Protein AF-A0AAJ4TX56-F1 (afdb_monomer_lite)

Organism: NCBI:txid1903056

Secondary structure (DSSP, 8-state):
------SSS--HHHHHHHH-S-SEEEEEEEEEEEETTEEEEEEEEEEEETTEEEEEEEETTEEEEEEEEE-

pLDDT: mean 78.23, std 14.39, range [32.22, 91.88]

Structure (mmCIF, N/CA/C/O backbone):
data_AF-A0AAJ4TX56-F1
#
_entry.id   AF-A0AAJ4TX56-F1
#
loop_
_atom_site.group_PDB
_atom_site.id
_atom_site.type_symbol
_atom_site.label_atom_id
_atom_site.label_alt_id
_atom_site.label_comp_id
_atom_site.label_asym_id
_atom_site.label_entity_id
_atom_site.label_seq_id
_atom_site.pdbx_PDB_ins_code
_atom_site.Cartn_x
_atom_site.Cartn_y
_atom_site.Cartn_z
_atom_site.occupancy
_atom_site.B_iso_or_equiv
_atom_site.auth_seq_id
_atom_site.auth_comp_id
_atom_site.auth_asym_id
_atom_site.auth_atom_id
_atom_site.pdbx_PDB_model_num
ATOM 1 N N . MET A 1 1 ? -0.692 10.280 -19.846 1.00 34.44 1 MET A N 1
ATOM 2 C CA . MET A 1 1 ? -1.879 9.402 -19.812 1.00 34.44 1 MET A CA 1
ATOM 3 C C . MET A 1 1 ? -2.272 9.257 -18.352 1.00 34.44 1 MET A C 1
ATOM 5 O O . MET A 1 1 ? -1.517 8.657 -17.601 1.00 34.44 1 MET A O 1
ATOM 9 N N . ILE A 1 2 ? -3.345 9.917 -17.914 1.00 32.22 2 ILE A N 1
ATOM 10 C CA . ILE A 1 2 ? -3.841 9.770 -16.540 1.00 32.22 2 ILE A CA 1
ATOM 11 C C . ILE A 1 2 ? -4.657 8.482 -16.559 1.00 32.22 2 ILE A C 1
ATOM 13 O O . ILE A 1 2 ? -5.749 8.454 -17.116 1.00 32.22 2 ILE A O 1
ATOM 17 N N . PHE A 1 3 ? -4.074 7.384 -16.076 1.00 41.56 3 PHE A N 1
ATOM 18 C CA . PHE A 1 3 ? -4.868 6.197 -15.788 1.00 41.56 3 PHE A CA 1
ATOM 19 C C . PHE A 1 3 ? -5.755 6.553 -14.600 1.00 41.56 3 PHE A C 1
ATOM 21 O O . PHE A 1 3 ? -5.272 6.671 -13.473 1.00 41.56 3 PHE A O 1
ATOM 28 N N . ASP A 1 4 ? -7.032 6.788 -14.890 1.00 39.34 4 ASP A N 1
ATOM 29 C CA . ASP A 1 4 ? -8.084 7.012 -13.907 1.00 39.34 4 ASP A CA 1
ATOM 30 C C . ASP A 1 4 ? -8.345 5.685 -13.176 1.00 39.34 4 ASP A C 1
ATOM 32 O O . ASP A 1 4 ? -9.247 4.908 -13.484 1.00 39.34 4 ASP A O 1
ATOM 36 N N . TYR A 1 5 ? -7.439 5.354 -12.257 1.00 48.16 5 TYR A N 1
ATOM 37 C CA . TYR A 1 5 ? -7.643 4.303 -11.275 1.00 48.16 5 TYR A CA 1
ATOM 38 C C . TYR A 1 5 ? -8.644 4.842 -10.253 1.00 48.16 5 TYR A C 1
ATOM 40 O O . TYR A 1 5 ? -8.238 5.332 -9.197 1.00 48.16 5 TYR A O 1
ATOM 48 N N . ASP A 1 6 ? -9.934 4.804 -10.597 1.00 43.47 6 ASP A N 1
ATOM 49 C CA . ASP A 1 6 ? -11.040 5.167 -9.711 1.00 43.47 6 ASP A CA 1
ATOM 50 C C . ASP A 1 6 ? -10.805 4.523 -8.329 1.00 43.47 6 ASP A C 1
ATOM 52 O O . ASP A 1 6 ? -10.725 3.300 -8.156 1.00 43.47 6 ASP A O 1
ATOM 56 N N . LYS A 1 7 ? -10.497 5.395 -7.363 1.00 49.84 7 LYS A N 1
ATOM 57 C CA . LYS A 1 7 ? -9.728 5.117 -6.140 1.00 49.84 7 LYS A CA 1
ATOM 58 C C . LYS A 1 7 ? -10.547 4.410 -5.058 1.00 49.84 7 LYS A C 1
ATOM 60 O O . LYS A 1 7 ? -10.668 4.903 -3.933 1.00 49.84 7 LYS A O 1
ATOM 65 N N . ARG A 1 8 ? -11.119 3.245 -5.358 1.00 48.34 8 ARG A N 1
ATOM 66 C CA . ARG A 1 8 ? -11.828 2.415 -4.370 1.00 48.34 8 ARG A CA 1
ATOM 67 C C . ARG A 1 8 ? -11.529 0.930 -4.589 1.00 48.34 8 ARG A C 1
ATOM 69 O O . ARG A 1 8 ? -12.283 0.229 -5.245 1.00 48.34 8 ARG A O 1
ATOM 76 N N . GLY A 1 9 ? -10.437 0.439 -3.992 1.00 58.75 9 GLY A N 1
ATOM 77 C CA . GLY A 1 9 ? -10.195 -1.008 -3.838 1.00 58.75 9 GLY A CA 1
ATOM 78 C C . GLY A 1 9 ? -8.928 -1.576 -4.482 1.00 58.75 9 GLY A C 1
ATOM 79 O O . GLY A 1 9 ? -8.737 -2.789 -4.462 1.00 58.75 9 GLY A O 1
ATOM 80 N N . LEU A 1 10 ? -8.038 -0.744 -5.028 1.00 72.81 10 LEU A N 1
ATOM 81 C CA . LEU A 1 10 ? -6.717 -1.215 -5.450 1.00 72.81 10 LEU A CA 1
ATOM 82 C C . LEU A 1 10 ? -5.846 -1.517 -4.230 1.00 72.81 10 LEU A C 1
ATOM 84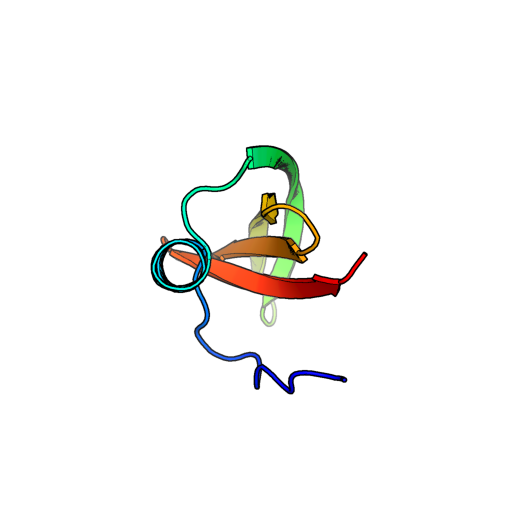 O O . LEU A 1 10 ? -5.697 -0.688 -3.336 1.00 72.81 10 LEU A O 1
ATOM 88 N N . THR A 1 11 ? -5.265 -2.712 -4.210 1.00 82.56 11 THR A N 1
ATOM 89 C CA . THR A 1 11 ? -4.307 -3.160 -3.196 1.00 82.56 11 THR A CA 1
ATOM 90 C C . THR A 1 11 ? -2.936 -3.339 -3.836 1.00 82.56 11 THR A C 1
ATOM 92 O O . THR A 1 11 ? -2.827 -3.509 -5.054 1.00 82.56 11 THR A O 1
ATOM 95 N N . PHE A 1 12 ? -1.873 -3.349 -3.027 1.00 83.81 12 PHE A N 1
ATOM 96 C CA . PHE A 1 12 ? -0.530 -3.635 -3.545 1.00 83.81 12 PHE A CA 1
ATOM 97 C C . PHE A 1 12 ? -0.465 -4.980 -4.268 1.00 83.81 12 PHE A C 1
ATOM 99 O O . PHE A 1 12 ? 0.147 -5.057 -5.324 1.00 83.81 12 PHE A O 1
ATOM 106 N N . SER A 1 13 ? -1.172 -6.000 -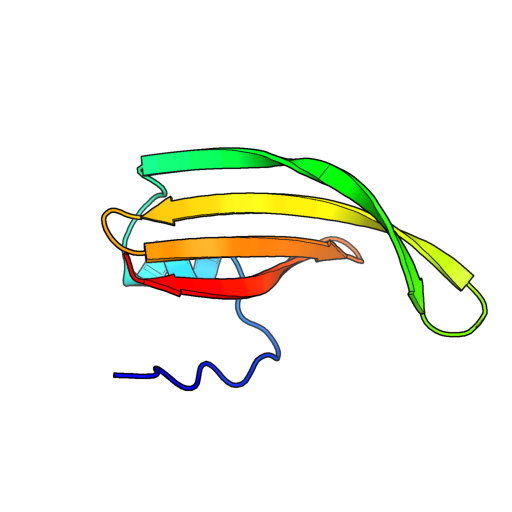3.776 1.00 84.06 13 SER A N 1
ATOM 107 C CA . SER A 1 13 ? -1.220 -7.314 -4.424 1.00 84.06 13 SER A CA 1
ATOM 108 C C . SER A 1 13 ? -1.839 -7.264 -5.821 1.00 84.06 13 SER A C 1
ATOM 110 O O . SER A 1 13 ? -1.394 -7.976 -6.719 1.00 84.06 13 SER A O 1
ATOM 112 N N . LYS A 1 14 ? -2.848 -6.407 -6.041 1.00 84.31 14 LYS A N 1
ATOM 113 C CA . LYS A 1 14 ? -3.437 -6.236 -7.375 1.00 84.31 14 LYS A CA 1
ATOM 114 C C . LYS A 1 14 ? -2.445 -5.595 -8.340 1.00 84.31 14 LYS A C 1
ATOM 116 O O . LYS A 1 14 ? -2.363 -6.023 -9.485 1.00 84.31 14 LYS A O 1
ATOM 121 N N . ILE A 1 15 ? -1.687 -4.609 -7.869 1.00 83.88 15 ILE A N 1
ATOM 122 C CA . ILE A 1 15 ? -0.637 -3.964 -8.662 1.00 83.88 15 ILE A CA 1
ATOM 123 C C . ILE A 1 15 ? 0.482 -4.960 -8.950 1.00 83.88 15 ILE A C 1
ATOM 125 O O . ILE A 1 15 ? 0.869 -5.111 -10.101 1.00 83.88 15 ILE A O 1
ATOM 129 N N . GLU A 1 16 ? 0.913 -5.730 -7.953 1.00 85.81 16 GLU A N 1
ATOM 130 C CA . GLU A 1 16 ? 1.934 -6.765 -8.130 1.00 85.81 16 GLU A CA 1
ATOM 131 C C . GLU A 1 16 ? 1.536 -7.832 -9.152 1.00 85.81 16 GLU A C 1
ATOM 133 O O . GLU A 1 16 ? 2.376 -8.317 -9.905 1.00 85.81 16 GLU A O 1
ATOM 138 N N . SER A 1 17 ? 0.246 -8.161 -9.233 1.00 85.12 17 SER A N 1
ATOM 139 C CA . SER A 1 17 ? -0.278 -9.063 -10.261 1.00 85.12 17 SER A CA 1
ATOM 140 C C . SER A 1 17 ? -0.224 -8.481 -11.679 1.00 85.12 17 SER A C 1
ATOM 142 O O . SER A 1 17 ? -0.310 -9.253 -12.631 1.00 85.12 17 SER A O 1
ATOM 144 N N . LEU A 1 18 ? -0.152 -7.156 -11.835 1.00 83.56 18 LEU A N 1
ATOM 145 C CA . LEU A 1 18 ? -0.169 -6.473 -13.132 1.00 83.56 18 LEU A CA 1
ATOM 146 C C . LEU A 1 18 ? 1.233 -6.086 -13.604 1.00 83.56 18 LEU A C 1
ATOM 148 O O . LEU A 1 18 ? 1.545 -6.251 -14.778 1.00 83.56 18 LEU A O 1
ATOM 152 N N . VAL A 1 19 ? 2.061 -5.557 -12.700 1.00 82.75 19 VAL A N 1
ATOM 153 C CA . VAL A 1 19 ? 3.389 -5.013 -13.031 1.00 82.75 19 VAL A CA 1
ATOM 154 C C . VAL A 1 19 ? 4.545 -5.840 -12.467 1.00 82.75 19 VAL A C 1
ATOM 156 O O . VAL A 1 19 ? 5.699 -5.543 -12.753 1.00 82.75 19 VAL A O 1
ATOM 159 N N . GLY A 1 20 ? 4.255 -6.889 -11.694 1.00 85.69 20 GLY A N 1
ATOM 160 C CA . GLY A 1 20 ? 5.263 -7.680 -10.992 1.00 85.69 20 GLY A CA 1
ATOM 161 C C . GLY A 1 20 ? 5.579 -7.143 -9.595 1.00 85.69 20 GLY A C 1
ATOM 162 O O . GLY A 1 20 ? 4.983 -6.181 -9.114 1.00 85.69 20 GLY A O 1
ATOM 163 N N . LY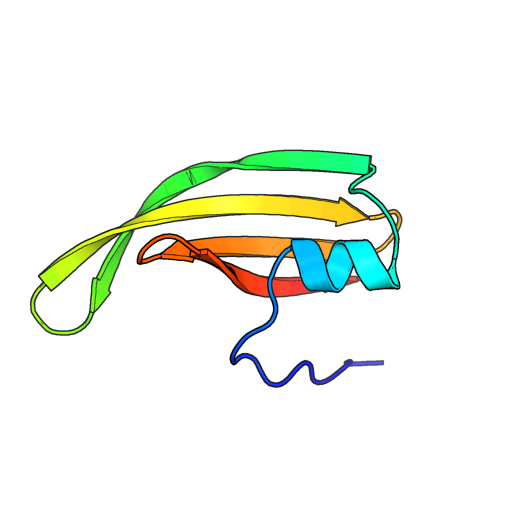S A 1 21 ? 6.507 -7.806 -8.900 1.00 88.19 21 LYS A N 1
ATOM 164 C CA . LYS A 1 21 ? 6.897 -7.434 -7.530 1.00 88.19 21 LYS A CA 1
ATOM 165 C C . LYS A 1 21 ? 7.504 -6.031 -7.489 1.00 88.19 21 LYS A C 1
ATOM 167 O O . LYS A 1 21 ? 8.139 -5.606 -8.446 1.00 88.19 21 LYS A O 1
ATOM 172 N N . ALA A 1 22 ? 7.332 -5.342 -6.363 1.00 89.69 22 ALA A N 1
ATOM 173 C CA . ALA A 1 22 ? 7.957 -4.039 -6.162 1.00 89.69 22 ALA A CA 1
ATOM 174 C C . ALA A 1 22 ? 9.487 -4.166 -6.164 1.00 89.69 22 ALA A C 1
ATOM 176 O O . ALA A 1 22 ? 10.038 -4.973 -5.414 1.00 89.69 22 ALA A O 1
ATOM 177 N N . ASP A 1 23 ? 10.158 -3.328 -6.951 1.00 90.75 23 ASP A N 1
ATOM 178 C CA . ASP A 1 23 ? 11.617 -3.190 -6.937 1.00 90.75 23 ASP A CA 1
ATOM 179 C C . ASP A 1 23 ? 12.090 -2.586 -5.614 1.00 90.75 23 ASP A C 1
ATOM 181 O O . ASP A 1 23 ? 13.115 -2.977 -5.056 1.00 90.75 23 ASP A O 1
ATOM 185 N N . GLN A 1 24 ? 11.315 -1.635 -5.087 1.00 91.12 24 GLN A N 1
ATOM 186 C CA . GLN A 1 24 ? 11.605 -0.986 -3.818 1.00 91.12 24 GLN A CA 1
ATOM 187 C C . GLN A 1 24 ? 10.333 -0.807 -2.999 1.00 91.12 24 GLN A C 1
ATOM 189 O O . GLN A 1 24 ? 9.293 -0.400 -3.505 1.00 91.12 24 GLN A O 1
ATOM 194 N N . THR A 1 25 ? 10.430 -1.077 -1.701 1.00 91.56 25 THR A N 1
ATOM 195 C CA . THR A 1 25 ? 9.363 -0.827 -0.730 1.00 91.56 25 THR A CA 1
ATOM 196 C C . THR A 1 25 ? 9.896 0.073 0.374 1.00 91.56 25 THR A C 1
ATOM 198 O O . THR A 1 25 ? 10.867 -0.264 1.048 1.00 91.56 25 THR A O 1
ATOM 201 N N . VAL A 1 26 ? 9.238 1.207 0.585 1.00 91.88 26 VAL A N 1
ATOM 202 C CA . VAL A 1 26 ? 9.531 2.160 1.655 1.00 91.88 26 VAL A CA 1
ATOM 203 C C . VAL A 1 26 ? 8.321 2.223 2.574 1.00 91.88 26 VAL A C 1
ATOM 205 O O . VAL A 1 26 ? 7.251 2.691 2.187 1.00 91.88 26 VAL A O 1
ATOM 208 N N . ASN A 1 27 ? 8.471 1.749 3.808 1.00 88.94 27 ASN A N 1
ATOM 209 C CA . ASN A 1 27 ? 7.437 1.940 4.821 1.00 88.94 27 ASN A CA 1
ATOM 210 C C . ASN A 1 27 ? 7.494 3.393 5.298 1.00 88.94 27 ASN A C 1
ATOM 212 O O . ASN A 1 27 ? 8.543 3.865 5.737 1.00 88.94 27 ASN A O 1
ATOM 216 N N . GLY A 1 28 ? 6.376 4.101 5.184 1.00 83.69 28 GLY A N 1
ATOM 217 C CA . GLY A 1 28 ? 6.251 5.452 5.702 1.00 83.69 28 GLY A CA 1
ATOM 218 C C . GLY A 1 28 ? 5.964 5.453 7.202 1.00 83.69 28 GLY A C 1
ATOM 219 O O . GLY A 1 28 ? 5.930 4.413 7.869 1.00 83.69 28 GLY A O 1
ATOM 220 N N . LYS A 1 29 ? 5.765 6.652 7.750 1.00 81.06 29 LYS A N 1
ATOM 221 C CA . LYS A 1 29 ? 5.374 6.811 9.151 1.00 81.06 29 LYS A CA 1
ATOM 222 C C . LYS A 1 29 ? 3.926 6.356 9.351 1.00 81.06 29 LYS A C 1
ATOM 224 O O . LYS A 1 29 ? 3.121 6.334 8.418 1.00 81.06 29 LYS A O 1
ATOM 229 N N . VAL A 1 30 ? 3.622 5.951 10.582 1.00 81.56 30 VAL A N 1
ATOM 230 C CA . VAL A 1 30 ? 2.236 5.763 11.010 1.00 81.56 30 VAL A CA 1
ATOM 231 C C . VAL A 1 30 ? 1.626 7.150 11.105 1.00 81.56 30 VAL A C 1
ATOM 233 O O . VAL A 1 30 ? 2.075 7.950 11.923 1.00 81.56 30 VAL A O 1
ATOM 236 N N . ASP A 1 31 ? 0.670 7.422 10.233 1.00 76.00 31 ASP A N 1
ATOM 237 C CA . ASP A 1 31 ? -0.075 8.668 10.215 1.00 76.00 31 ASP A CA 1
ATOM 238 C C . ASP A 1 31 ? -1.364 8.509 11.025 1.00 76.00 31 ASP A C 1
ATOM 240 O O . ASP A 1 31 ? -1.834 7.391 11.284 1.00 76.00 31 ASP A O 1
ATOM 244 N N . THR A 1 32 ? -1.918 9.630 11.454 1.00 76.44 32 THR A N 1
ATOM 245 C CA . THR A 1 32 ? -3.106 9.665 12.294 1.00 76.44 32 THR A CA 1
ATOM 246 C C . THR A 1 32 ? -4.185 10.379 11.505 1.00 76.44 32 THR A C 1
ATOM 248 O O . THR A 1 32 ? -4.156 11.597 11.359 1.00 76.44 32 THR A O 1
ATOM 251 N N . THR A 1 33 ? -5.140 9.615 10.985 1.00 71.88 33 THR A N 1
ATOM 252 C CA . THR A 1 33 ? -6.274 10.171 10.248 1.00 71.88 33 THR A CA 1
ATOM 253 C C . THR A 1 33 ? -7.554 10.038 11.066 1.00 71.88 33 THR A C 1
ATOM 255 O O . THR A 1 33 ? -7.638 9.243 12.004 1.00 71.88 33 THR A O 1
ATOM 258 N N . TYR A 1 34 ? -8.563 10.832 10.734 1.00 69.44 34 TYR A N 1
ATOM 259 C CA . TYR A 1 34 ? -9.841 10.848 11.436 1.00 69.44 34 TYR A CA 1
ATOM 260 C C . TYR A 1 34 ? -10.936 10.372 10.487 1.00 69.44 34 TYR A C 1
ATOM 262 O O . TYR A 1 34 ? -11.172 10.967 9.437 1.00 69.44 34 TYR A O 1
ATOM 270 N N . VAL A 1 35 ? -11.616 9.284 10.852 1.00 70.00 35 VAL A N 1
ATOM 271 C CA . VAL A 1 35 ? -12.804 8.803 10.131 1.00 70.00 35 VAL A CA 1
ATOM 272 C C . VAL A 1 35 ? -14.011 9.067 11.020 1.00 70.00 35 VAL A C 1
ATOM 274 O O . VAL A 1 35 ? -14.289 8.324 11.965 1.00 70.00 35 VAL A O 1
ATOM 277 N N . GLY A 1 36 ? -14.697 10.178 10.746 1.00 77.12 36 GLY A N 1
ATOM 278 C CA . GLY A 1 36 ? -15.680 10.755 11.664 1.00 77.12 36 GLY A CA 1
ATOM 279 C C . GLY A 1 36 ? -14.999 11.287 12.930 1.00 77.12 36 GLY A C 1
ATOM 280 O O . GLY A 1 36 ? -13.936 11.892 12.850 1.00 77.12 36 GLY A O 1
ATOM 281 N N . ASN A 1 37 ? -15.570 11.003 14.105 1.00 82.25 37 ASN A N 1
ATOM 282 C CA . ASN A 1 37 ? -15.021 11.435 15.403 1.00 82.25 37 ASN A CA 1
ATOM 283 C C . ASN A 1 37 ? -14.022 10.438 16.019 1.00 82.25 37 ASN A C 1
ATOM 285 O O . ASN A 1 37 ? -13.734 10.512 17.213 1.00 82.25 37 ASN A O 1
ATOM 289 N N . LYS A 1 38 ? -13.529 9.463 15.248 1.00 73.50 38 LYS A N 1
ATOM 290 C CA . LYS A 1 38 ? -12.567 8.472 15.740 1.00 73.50 38 LYS A CA 1
ATOM 291 C C . LYS A 1 38 ? -11.215 8.671 15.082 1.00 73.50 38 LYS A C 1
ATOM 293 O O . LYS A 1 38 ? -11.090 8.590 13.860 1.00 73.50 38 LYS A O 1
ATOM 298 N N . GLU A 1 39 ? -10.219 8.870 15.932 1.00 80.88 39 GLU A N 1
ATOM 299 C CA . GLU A 1 39 ? -8.818 8.825 15.554 1.00 80.88 39 GLU A CA 1
ATOM 300 C C . GLU A 1 39 ? -8.437 7.396 15.160 1.00 80.88 39 GLU A C 1
ATOM 302 O O . GLU A 1 39 ? -8.690 6.439 15.900 1.00 80.88 39 GLU A O 1
ATOM 307 N N . ILE A 1 40 ? -7.836 7.245 13.986 1.00 80.38 40 ILE A N 1
ATOM 308 C CA . ILE A 1 40 ? -7.320 5.974 13.499 1.00 80.38 40 ILE A CA 1
ATOM 309 C C . ILE A 1 40 ? -5.871 6.133 13.051 1.00 80.38 40 ILE A C 1
ATOM 311 O O . ILE A 1 40 ? -5.492 7.064 12.346 1.00 80.38 40 ILE A O 1
ATOM 315 N N . LYS A 1 41 ? -5.051 5.165 13.450 1.00 81.69 41 LYS A N 1
ATOM 316 C CA . LYS A 1 41 ? -3.657 5.081 13.028 1.00 81.69 41 LYS A CA 1
ATOM 317 C C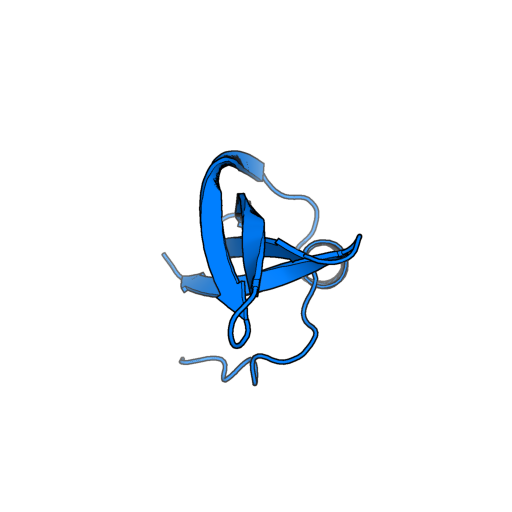 . LYS A 1 41 ? -3.589 4.310 11.719 1.00 81.69 41 LYS A C 1
ATOM 319 O O . LYS A 1 41 ? -3.946 3.130 11.685 1.00 81.69 41 LYS A O 1
ATOM 324 N N . VAL A 1 42 ? -3.126 4.961 10.663 1.00 84.31 42 VAL A N 1
ATOM 325 C CA . VAL A 1 42 ? -2.934 4.363 9.341 1.00 84.31 42 VAL A CA 1
ATOM 326 C C . VAL A 1 42 ? -1.444 4.222 9.074 1.00 84.31 42 VAL A C 1
ATOM 328 O O . VAL A 1 42 ? -0.661 5.146 9.268 1.00 84.31 42 VAL A O 1
ATOM 331 N N . LYS A 1 43 ? -1.004 3.030 8.668 1.00 87.62 43 LYS A N 1
ATOM 332 C CA . LYS A 1 43 ? 0.394 2.849 8.248 1.00 87.62 43 LYS A CA 1
ATOM 333 C C . LYS A 1 43 ? 0.490 3.221 6.785 1.00 87.62 43 LYS A C 1
ATOM 335 O O . LYS A 1 43 ? -0.324 2.745 6.008 1.00 87.62 43 LYS A O 1
ATOM 340 N N . THR A 1 44 ? 1.485 4.000 6.396 1.00 87.62 44 THR A N 1
ATOM 341 C CA . THR A 1 44 ? 1.721 4.303 4.982 1.00 87.62 44 THR A CA 1
ATOM 342 C C . THR A 1 44 ? 2.840 3.422 4.431 1.00 87.62 44 THR A C 1
ATOM 344 O O . THR A 1 44 ? 3.751 3.004 5.152 1.00 87.62 44 THR A O 1
ATOM 347 N N . ARG A 1 45 ? 2.778 3.104 3.142 1.00 89.94 45 ARG A N 1
ATOM 348 C CA . ARG A 1 45 ? 3.834 2.404 2.407 1.00 89.94 45 ARG A CA 1
ATOM 349 C C . ARG A 1 45 ? 3.889 2.955 0.995 1.00 89.94 45 ARG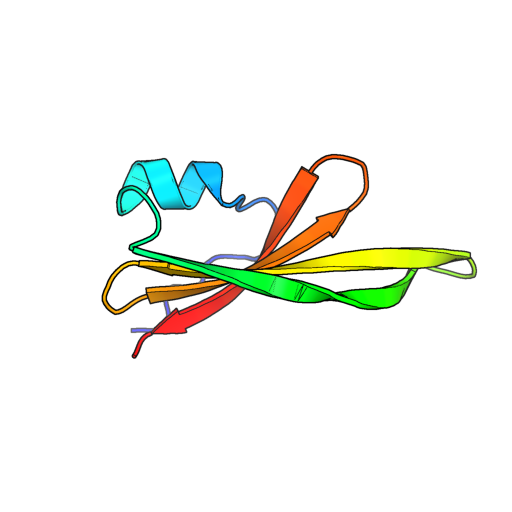 A C 1
ATOM 351 O O . ARG A 1 45 ? 2.856 3.237 0.402 1.00 89.94 45 ARG A O 1
ATOM 358 N N . THR A 1 46 ? 5.097 3.094 0.474 1.00 90.06 46 THR A N 1
ATOM 359 C CA . THR A 1 46 ? 5.359 3.460 -0.913 1.00 90.06 46 THR A CA 1
ATOM 360 C C . THR A 1 46 ? 6.105 2.321 -1.587 1.00 90.06 46 THR A C 1
ATOM 362 O O . THR A 1 46 ? 7.171 1.932 -1.116 1.00 90.06 46 THR A O 1
ATOM 365 N N . ASN A 1 47 ? 5.558 1.801 -2.675 1.00 91.06 47 ASN A N 1
ATOM 366 C CA . ASN A 1 47 ? 6.180 0.782 -3.501 1.00 91.06 47 ASN A CA 1
ATOM 367 C C . ASN A 1 47 ? 6.543 1.378 -4.857 1.00 91.06 47 ASN A C 1
ATOM 369 O O . ASN A 1 47 ? 5.720 2.045 -5.480 1.00 91.06 47 ASN A O 1
ATOM 373 N N . THR A 1 48 ? 7.753 1.105 -5.319 1.00 90.94 48 THR A N 1
ATOM 374 C CA . THR A 1 48 ? 8.221 1.479 -6.650 1.00 90.94 48 THR A CA 1
ATOM 375 C C . THR A 1 48 ? 8.301 0.225 -7.511 1.00 90.94 48 THR A C 1
ATOM 377 O O . THR A 1 48 ? 8.903 -0.763 -7.096 1.00 90.94 48 THR A O 1
ATOM 380 N N . TYR A 1 49 ? 7.692 0.285 -8.692 1.00 89.06 49 TYR A N 1
ATOM 381 C CA . TYR A 1 49 ? 7.645 -0.746 -9.725 1.00 89.06 49 TYR A CA 1
ATOM 382 C C . TYR A 1 49 ? 8.186 -0.137 -11.028 1.00 89.06 49 TYR A C 1
ATOM 384 O O . TYR A 1 49 ? 7.434 0.418 -11.835 1.00 89.06 49 TYR A O 1
ATOM 392 N N . GLY A 1 50 ? 9.505 -0.134 -11.194 1.00 87.00 50 GLY 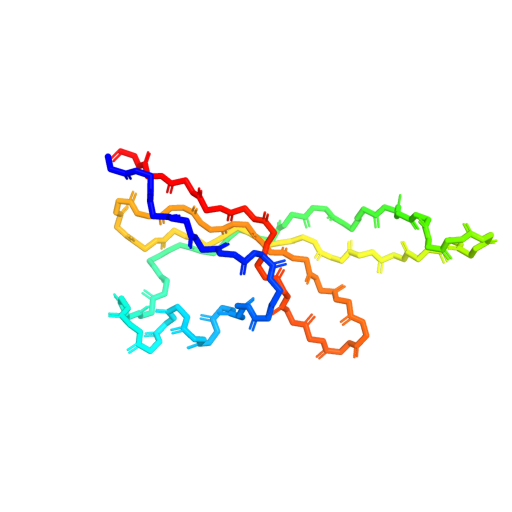A N 1
ATOM 393 C CA . GLY A 1 50 ? 10.207 0.543 -12.280 1.00 87.00 50 GLY A CA 1
ATOM 394 C C . GLY A 1 50 ? 9.869 2.036 -12.343 1.00 87.00 50 GLY A C 1
ATOM 395 O O . GLY A 1 50 ? 10.362 2.838 -11.551 1.00 87.00 50 GLY A O 1
ATOM 396 N N . HIS A 1 51 ? 9.005 2.403 -13.291 1.00 85.06 51 HIS A N 1
ATOM 397 C CA . HIS A 1 51 ? 8.544 3.779 -13.521 1.00 85.06 51 HIS A CA 1
ATOM 398 C C . HIS A 1 51 ? 7.275 4.150 -12.738 1.00 85.06 51 HIS A C 1
ATOM 400 O O . HIS A 1 51 ? 6.829 5.293 -12.796 1.00 85.06 51 HIS A O 1
ATOM 406 N N . LEU A 1 52 ? 6.679 3.203 -12.014 1.00 86.00 52 LEU A N 1
ATOM 407 C CA . LEU A 1 52 ? 5.441 3.394 -11.267 1.00 86.00 52 LEU A CA 1
ATOM 408 C C . LEU A 1 52 ? 5.734 3.508 -9.769 1.00 86.00 52 LEU A C 1
ATOM 410 O O . LEU A 1 52 ? 6.286 2.593 -9.171 1.00 86.00 52 LEU A O 1
ATOM 414 N N . ILE A 1 53 ? 5.318 4.598 -9.137 1.00 88.31 53 ILE A N 1
ATOM 415 C CA . ILE A 1 53 ? 5.405 4.798 -7.688 1.00 88.31 53 ILE A CA 1
ATOM 416 C C . ILE A 1 53 ? 3.994 4.754 -7.118 1.00 88.31 53 ILE A C 1
ATOM 418 O O . ILE A 1 53 ? 3.125 5.526 -7.503 1.00 88.31 53 ILE A O 1
ATOM 422 N N . VAL A 1 54 ? 3.755 3.867 -6.167 1.00 88.38 54 VAL A N 1
ATOM 423 C CA . VAL A 1 54 ? 2.440 3.628 -5.579 1.00 88.38 54 VAL A CA 1
ATOM 424 C C . VAL A 1 54 ? 2.518 3.874 -4.090 1.00 88.38 54 VAL A C 1
ATOM 426 O O . VAL A 1 54 ? 3.297 3.222 -3.401 1.00 88.38 54 VAL A O 1
ATOM 429 N N . LYS A 1 55 ? 1.664 4.747 -3.569 1.00 88.12 55 LYS A N 1
ATOM 430 C CA . LYS A 1 55 ? 1.466 4.912 -2.131 1.00 88.12 55 LYS A CA 1
ATOM 431 C C . LYS A 1 55 ? 0.162 4.264 -1.709 1.00 88.12 55 LYS A C 1
ATOM 433 O O . LYS A 1 55 ? -0.865 4.381 -2.377 1.00 88.12 55 LYS A O 1
ATOM 438 N N . GLY A 1 56 ? 0.214 3.590 -0.576 1.00 86.88 56 GLY A N 1
ATOM 439 C CA . GLY A 1 56 ? -0.941 2.966 0.034 1.00 86.88 56 GLY A CA 1
ATOM 440 C C . GLY A 1 56 ? -0.936 3.109 1.543 1.00 86.88 56 GLY A C 1
ATOM 441 O O . GLY A 1 56 ? 0.101 3.309 2.178 1.00 86.88 56 GLY A O 1
ATOM 442 N N . GLU A 1 57 ? -2.126 2.982 2.100 1.00 86.88 57 GLU A N 1
ATOM 443 C CA . GLU A 1 57 ? -2.432 3.080 3.513 1.00 86.88 57 GLU A CA 1
ATOM 444 C C . GLU A 1 57 ? -2.982 1.749 4.013 1.00 86.88 57 GLU A C 1
ATOM 446 O O . GLU A 1 57 ? -3.825 1.119 3.376 1.00 86.88 57 GLU A O 1
ATOM 451 N N . TYR A 1 58 ? -2.504 1.306 5.167 1.00 84.06 58 TYR A N 1
ATOM 452 C CA . TYR A 1 58 ? -3.016 0.131 5.844 1.00 84.06 58 TYR A CA 1
ATOM 453 C C . TYR A 1 58 ? -4.161 0.537 6.759 1.00 84.06 58 TYR A C 1
ATOM 455 O O . TYR A 1 58 ? -3.946 1.203 7.779 1.00 84.06 58 TYR A O 1
ATOM 463 N N . TYR A 1 59 ? -5.366 0.097 6.416 1.00 74.50 59 TYR A N 1
ATOM 464 C CA . TYR A 1 59 ? -6.573 0.369 7.180 1.00 74.50 59 TYR A CA 1
ATOM 465 C C . TYR A 1 59 ? -7.421 -0.896 7.322 1.00 74.50 59 TYR A C 1
ATOM 467 O O . TYR A 1 59 ? -7.629 -1.628 6.359 1.00 74.50 59 TYR A O 1
ATOM 475 N N . LYS A 1 60 ? -7.925 -1.158 8.539 1.00 72.88 60 LYS A N 1
ATOM 476 C CA . LYS A 1 60 ? -8.815 -2.298 8.853 1.00 72.88 60 LYS A CA 1
ATOM 477 C C . LYS A 1 60 ? -8.311 -3.677 8.382 1.00 72.88 60 LYS A C 1
ATOM 479 O O . LYS A 1 60 ? -9.113 -4.548 8.077 1.00 72.88 60 LYS A O 1
ATOM 484 N N . GLY A 1 61 ? -6.996 -3.894 8.369 1.00 78.81 61 GLY A N 1
ATOM 485 C CA . GLY A 1 61 ? -6.413 -5.187 7.993 1.00 78.81 61 GLY A CA 1
ATOM 486 C C . GLY A 1 61 ? -5.964 -5.297 6.534 1.00 78.81 61 GLY A C 1
ATOM 487 O O . GLY A 1 61 ? -5.447 -6.338 6.147 1.00 78.81 61 GLY A O 1
ATOM 488 N N . GLU A 1 62 ? -6.126 -4.243 5.730 1.00 81.25 62 GLU A N 1
ATOM 489 C CA . GLU A 1 62 ? -5.837 -4.280 4.296 1.00 81.25 62 GLU A CA 1
ATOM 490 C C . GLU A 1 62 ? -5.026 -3.061 3.842 1.00 81.25 62 GLU A C 1
ATOM 492 O O . GLU A 1 62 ? -5.230 -1.942 4.317 1.00 81.25 62 GLU A O 1
ATOM 497 N N . TRP A 1 63 ? -4.101 -3.280 2.902 1.00 82.88 63 TRP A N 1
ATOM 498 C CA . TRP A 1 63 ? -3.385 -2.204 2.222 1.00 82.88 63 TRP A CA 1
ATOM 499 C C . TRP A 1 63 ? -4.209 -1.666 1.062 1.00 82.88 63 TRP A C 1
ATOM 501 O O . TRP A 1 63 ? -4.426 -2.369 0.075 1.00 82.88 63 TRP A O 1
ATOM 511 N N . ARG A 1 64 ? -4.596 -0.399 1.156 1.00 82.44 64 ARG A N 1
ATOM 512 C CA . ARG A 1 64 ? -5.339 0.314 0.123 1.00 82.44 64 ARG A CA 1
ATOM 513 C C . ARG A 1 64 ? -4.452 1.341 -0.535 1.00 82.44 64 ARG A C 1
ATOM 515 O O . ARG A 1 64 ? -3.874 2.187 0.131 1.00 82.44 64 ARG A O 1
ATOM 522 N N . VAL A 1 65 ? -4.350 1.265 -1.847 1.00 84.50 65 VAL A N 1
ATOM 523 C CA . VAL A 1 65 ? -3.615 2.229 -2.652 1.00 84.50 65 VAL A CA 1
ATOM 524 C C . VAL A 1 65 ? -4.392 3.540 -2.663 1.00 84.50 65 VAL A C 1
ATOM 526 O O . VAL A 1 65 ? -5.573 3.570 -3.007 1.00 84.50 65 VAL A O 1
ATOM 529 N N . THR A 1 66 ? -3.728 4.618 -2.267 1.00 81.06 66 THR A N 1
ATOM 530 C CA . THR A 1 66 ? -4.307 5.965 -2.168 1.00 81.06 66 THR A CA 1
ATOM 531 C C . THR A 1 66 ? -3.757 6.902 -3.237 1.00 81.06 66 THR A C 1
ATOM 533 O O . THR A 1 66 ? -4.444 7.834 -3.674 1.00 81.06 66 THR A O 1
ATOM 536 N N . GLU A 1 67 ? -2.545 6.631 -3.720 1.00 83.12 67 GLU A N 1
ATOM 537 C CA . GLU A 1 67 ? -1.884 7.430 -4.741 1.00 83.12 67 GLU A CA 1
ATOM 538 C C . GLU A 1 67 ? -1.037 6.558 -5.667 1.00 83.12 67 GLU A C 1
ATOM 540 O O . GLU A 1 67 ? -0.375 5.617 -5.237 1.00 83.12 67 GLU A O 1
ATOM 545 N N . VAL A 1 68 ? -1.049 6.896 -6.952 1.00 83.25 68 VAL A N 1
ATOM 546 C CA . VAL A 1 68 ? -0.224 6.271 -7.982 1.00 83.25 68 VAL A CA 1
ATOM 547 C C . VAL A 1 68 ? 0.396 7.400 -8.795 1.00 83.25 68 VAL A C 1
ATOM 549 O O . VAL A 1 68 ? -0.317 8.279 -9.273 1.00 83.25 68 VAL A O 1
ATOM 552 N N . GLN A 1 69 ? 1.715 7.393 -8.921 1.00 81.94 69 GLN A N 1
ATOM 553 C CA . GLN A 1 69 ? 2.503 8.364 -9.667 1.00 81.94 69 GLN A CA 1
ATOM 554 C C . GLN A 1 69 ? 3.328 7.632 -10.725 1.00 81.94 69 GLN A C 1
ATOM 556 O O . GLN A 1 69 ? 3.863 6.557 -10.465 1.00 81.94 69 GLN A O 1
ATOM 561 N N . TYR A 1 70 ? 3.454 8.227 -11.907 1.00 79.12 70 TYR A N 1
ATOM 562 C CA . TYR A 1 70 ? 4.373 7.765 -12.944 1.00 79.12 70 TYR A CA 1
ATOM 563 C C . TYR A 1 70 ? 5.578 8.702 -12.986 1.00 79.12 70 TYR A C 1
ATOM 565 O O . TYR A 1 70 ? 5.403 9.922 -12.947 1.00 79.12 70 TYR A O 1
ATOM 573 N N . LYS A 1 71 ? 6.775 8.120 -13.025 1.00 68.62 71 LYS A N 1
ATOM 574 C CA . LYS A 1 71 ? 8.042 8.828 -13.203 1.00 68.62 71 LYS A CA 1
ATOM 575 C C . LYS A 1 71 ? 8.359 9.023 -14.680 1.00 68.62 71 LYS A C 1
ATOM 577 O O . LYS A 1 71 ? 8.124 8.069 -15.454 1.00 68.62 71 LYS A O 1
#

Sequence (71 aa):
MIFDYDKRGLTFSKIESLVGKADQTVNGKVDTTYVGNKEIKVKTRTNTYGHLIVKGEYYKGEWRVTEVQYK

Foldseek 3Di:
DPPPPVFDDDAPVNVCVPLNDFPDKDWDDFDWDDDDPDIDTWTWMWTHRPQKIWIWIDDPNGTGTDDIDGD

Radius of gyration: 12.62 Å; chains: 1; bounding box: 27×20×36 Å